Protein AF-A0A2P9GZL5-F1 (afdb_monomer)

Radius of gyration: 20.93 Å; Cα contacts (8 Å, |Δi|>4): 47; chains: 1; bounding box: 50×20×63 Å

Solvent-accessible surface area (backbone atoms only — not comparable to full-atom values): 4974 Å² total; per-residue (Å²): 138,67,78,68,60,61,50,59,56,52,50,52,52,51,52,52,52,53,53,53,50,43,52,51,39,52,52,52,35,52,49,25,50,50,50,22,54,52,29,62,57,56,44,72,85,47,60,72,69,61,26,51,50,31,50,51,53,25,50,54,21,48,52,52,33,50,54,36,50,53,52,41,50,52,52,53,50,52,51,51,55,50,53,50,53,51,53,62,64,69,68,76,118

Nearest PDB structures (foldseek):
  5c1f-assembly1_B  TM=8.842E-01  e=4.124E-01  Schizosaccharomyces pombe 972h-

pLDDT: mean 87.16, std 13.41, range [42.34, 97.25]

Sequence (93 aa):
MSTRSTSAETEAANLVRLYAALGRLNAAKAHAMATYTGYAHAQRGLAGEELQDAMNRTAEAEEAFEQINAQAYAIEKELAAYKRALLANDGSA

Foldseek 3Di:
DDPVVVPVVVLVVVLVVLVVLLVVLVVQLVVLVVQLVVLVVVLVPDDDPSNVVSVVSNVVSVVSNVVSVVVSVVSVVVNVVSVVVVVVVVPPD

Secondary structure (DSSP, 8-state):
--HHHHHHHHHHHHHHHHHHHHHHHHHHHHHHHHHHHHHHHHTTT--HHHHHHHHHHHHHHHHHHHHHHHHHHHHHHHHHHHHHHHHHHHT--

Structure (mmCIF, N/CA/C/O backbone):
data_AF-A0A2P9GZL5-F1
#
_entry.id   AF-A0A2P9GZL5-F1
#
loop_
_atom_site.group_PDB
_atom_site.id
_atom_site.type_symbol
_atom_site.label_atom_id
_atom_site.label_alt_id
_atom_site.label_comp_id
_atom_site.label_as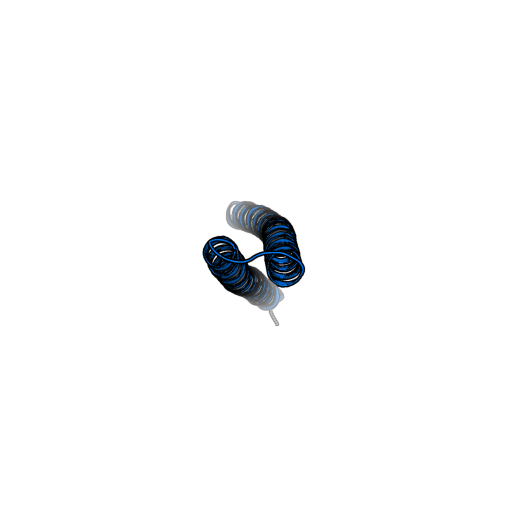ym_id
_atom_site.label_entity_id
_atom_site.label_seq_id
_atom_site.pdbx_PDB_ins_code
_atom_site.Cartn_x
_atom_site.Cartn_y
_atom_site.Cartn_z
_atom_site.occupancy
_atom_site.B_iso_or_equiv
_atom_site.auth_seq_id
_atom_site.auth_comp_id
_atom_site.auth_asym_id
_atom_site.auth_atom_id
_atom_site.pdbx_PDB_model_num
ATOM 1 N N . MET A 1 1 ? -29.874 -12.107 29.107 1.00 46.41 1 MET A N 1
ATOM 2 C CA . MET A 1 1 ? -29.057 -12.231 27.879 1.00 46.41 1 MET A CA 1
ATOM 3 C C . MET A 1 1 ? -28.498 -10.843 27.591 1.00 46.41 1 MET A C 1
ATOM 5 O O . MET A 1 1 ? -29.283 -9.919 27.437 1.00 46.41 1 MET A O 1
ATOM 9 N N . SER A 1 2 ? -27.185 -10.663 27.750 1.00 43.78 2 SER A N 1
ATOM 10 C CA . SER A 1 2 ? -26.545 -9.376 28.076 1.00 43.78 2 SER A CA 1
ATOM 11 C C . SER A 1 2 ? -26.150 -8.582 26.825 1.00 43.78 2 SER A C 1
ATOM 13 O O . SER A 1 2 ? -25.279 -9.019 26.081 1.00 43.78 2 SER A O 1
ATOM 15 N N . THR A 1 3 ? -26.729 -7.397 26.618 1.00 57.25 3 THR A N 1
ATOM 16 C CA . THR A 1 3 ? -26.426 -6.477 25.498 1.00 57.25 3 THR A CA 1
ATOM 17 C C . THR A 1 3 ? -24.981 -5.962 25.476 1.00 57.25 3 THR A C 1
ATOM 19 O O . THR A 1 3 ? -24.522 -5.491 24.441 1.00 57.25 3 THR A O 1
ATOM 22 N N . ARG A 1 4 ? -24.238 -6.084 26.586 1.00 54.03 4 ARG A N 1
ATOM 23 C CA . ARG A 1 4 ? -22.821 -5.690 26.674 1.00 54.03 4 ARG A CA 1
ATOM 24 C C . ARG A 1 4 ? -21.839 -6.675 26.026 1.00 54.03 4 ARG A C 1
ATOM 26 O O . ARG A 1 4 ? -20.794 -6.229 25.576 1.00 54.03 4 ARG A O 1
ATOM 33 N N . SER A 1 5 ? -22.150 -7.975 25.946 1.00 54.62 5 SER A N 1
ATOM 34 C CA . SER A 1 5 ? -21.207 -8.958 25.360 1.00 54.62 5 SER A CA 1
ATOM 35 C C . SER A 1 5 ? -21.094 -8.788 23.845 1.00 54.62 5 SER A C 1
ATOM 37 O O . SER A 1 5 ? -20.013 -8.881 23.276 1.00 54.62 5 SER A O 1
ATOM 39 N N . THR A 1 6 ? -22.207 -8.445 23.192 1.0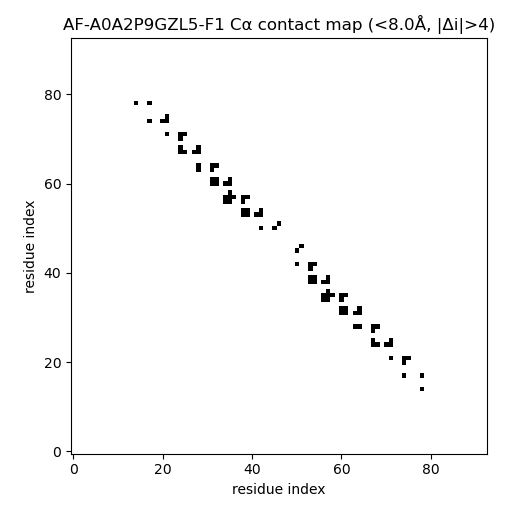0 62.88 6 THR A N 1
ATOM 40 C CA . THR A 1 6 ? -22.264 -8.313 21.735 1.00 62.88 6 THR A CA 1
ATOM 41 C C . THR A 1 6 ? -21.485 -7.103 21.213 1.00 62.88 6 THR A C 1
ATOM 43 O O . THR A 1 6 ? -20.965 -7.171 20.101 1.00 62.88 6 THR A O 1
ATOM 46 N N . SER A 1 7 ? -21.382 -6.001 21.973 1.00 72.88 7 SER A N 1
ATOM 47 C CA . SER A 1 7 ? -20.668 -4.799 21.503 1.00 72.88 7 SER A CA 1
ATOM 48 C C . SER A 1 7 ? -19.154 -4.999 21.549 1.00 72.88 7 SER A C 1
ATOM 50 O O . SER A 1 7 ? -18.516 -4.855 20.513 1.00 72.88 7 SER A O 1
ATOM 52 N N . ALA A 1 8 ? -18.589 -5.456 22.671 1.00 73.62 8 ALA A N 1
ATOM 53 C CA . ALA A 1 8 ? -17.143 -5.659 22.801 1.00 73.62 8 ALA A CA 1
ATOM 54 C C . ALA A 1 8 ? -16.586 -6.685 21.791 1.00 73.62 8 ALA A C 1
ATOM 56 O O . ALA A 1 8 ? -15.536 -6.469 21.186 1.00 73.62 8 ALA A O 1
ATOM 57 N N . GLU A 1 9 ? -17.309 -7.785 21.554 1.00 80.12 9 GLU A N 1
ATOM 58 C CA . GLU A 1 9 ? -16.926 -8.804 20.564 1.00 80.12 9 GLU A CA 1
ATOM 59 C C . GLU A 1 9 ? -16.976 -8.257 19.129 1.00 80.12 9 GLU A C 1
ATOM 61 O O . GLU A 1 9 ? -16.053 -8.472 18.338 1.00 80.12 9 GLU A O 1
ATOM 66 N N . THR A 1 10 ? -18.021 -7.486 18.805 1.00 84.31 10 THR A N 1
ATOM 67 C CA . THR A 1 10 ? -18.134 -6.797 17.510 1.00 84.31 10 THR A CA 1
ATOM 68 C C . THR A 1 10 ? -17.008 -5.782 17.341 1.00 84.31 10 THR A C 1
ATOM 70 O O . THR A 1 10 ? -16.439 -5.644 16.255 1.00 84.31 10 THR A O 1
ATOM 73 N N . GLU A 1 11 ? -16.645 -5.092 18.419 1.00 83.25 11 GLU A N 1
ATOM 74 C CA . GLU A 1 11 ? -15.630 -4.058 18.382 1.00 83.25 11 GLU A CA 1
ATOM 75 C C . GLU A 1 11 ? -14.221 -4.622 18.171 1.00 83.25 11 GLU A C 1
ATOM 77 O O . GLU A 1 11 ? -13.463 -4.109 17.341 1.00 83.25 11 GLU A O 1
ATOM 82 N N . ALA A 1 12 ? -13.894 -5.721 18.852 1.00 83.12 12 ALA A N 1
ATOM 83 C CA .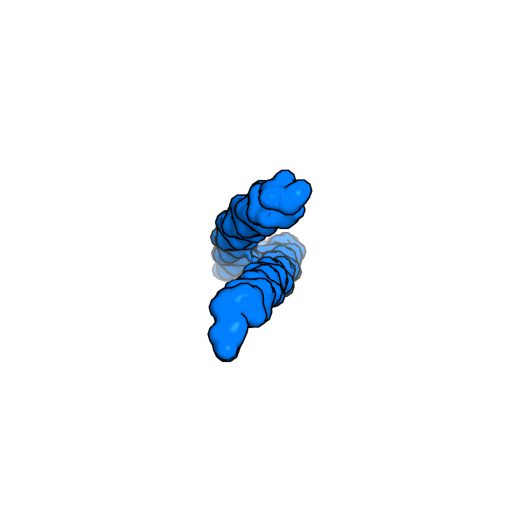 ALA A 1 12 ? -12.657 -6.460 18.634 1.00 83.12 12 ALA A CA 1
ATOM 84 C C . ALA A 1 12 ? -12.575 -7.008 17.199 1.00 83.12 12 ALA A C 1
ATOM 86 O O . ALA A 1 12 ? -11.540 -6.880 16.540 1.00 83.12 12 ALA A O 1
ATOM 87 N N . ALA A 1 13 ? -13.678 -7.551 16.670 1.00 88.06 13 ALA A N 1
ATOM 88 C CA . ALA A 1 13 ? -13.736 -8.044 15.297 1.00 88.06 13 ALA A CA 1
ATOM 89 C C . ALA A 1 13 ? -13.508 -6.925 14.262 1.00 88.06 13 ALA A C 1
ATOM 91 O O . ALA A 1 13 ? -12.813 -7.136 13.267 1.00 88.06 13 ALA A O 1
ATOM 92 N N . ASN A 1 14 ? -14.046 -5.721 14.483 1.00 88.06 14 ASN A N 1
ATOM 93 C CA . ASN A 1 14 ? -13.797 -4.558 13.622 1.00 88.06 14 ASN A CA 1
ATOM 94 C C . ASN A 1 14 ? -12.318 -4.169 13.610 1.00 88.06 14 ASN A C 1
ATOM 96 O O . ASN A 1 14 ? -11.737 -3.969 12.542 1.00 88.06 14 ASN A O 1
ATOM 100 N N . LEU A 1 15 ? -11.695 -4.116 14.788 1.00 89.75 15 LEU A N 1
ATOM 101 C CA . LEU A 1 15 ? -10.293 -3.741 14.928 1.00 89.75 15 LEU A CA 1
ATOM 102 C C . LEU A 1 15 ? -9.364 -4.740 14.223 1.00 89.75 15 LEU A C 1
ATOM 104 O O . LEU A 1 15 ? -8.467 -4.339 13.479 1.00 89.75 15 LEU A O 1
ATOM 108 N N . VAL A 1 16 ? -9.612 -6.041 14.398 1.00 93.12 16 VAL A N 1
ATOM 109 C CA . VAL A 1 16 ? -8.871 -7.103 13.699 1.00 93.12 16 VAL A CA 1
ATOM 110 C C . VAL A 1 16 ? -9.031 -6.973 12.182 1.00 93.12 16 VAL A C 1
ATOM 112 O O . VAL A 1 16 ? -8.045 -7.092 11.453 1.00 93.12 16 VAL A O 1
ATOM 115 N N . ARG A 1 17 ? -10.239 -6.669 11.685 1.00 93.62 17 ARG A N 1
ATOM 116 C CA . ARG A 1 17 ? -10.486 -6.465 10.247 1.00 93.62 17 ARG A CA 1
ATOM 117 C C . ARG A 1 17 ? -9.706 -5.279 9.676 1.00 93.62 17 ARG A C 1
ATOM 119 O O . ARG A 1 17 ? -9.121 -5.428 8.602 1.00 93.62 17 ARG A O 1
ATOM 126 N N . LEU A 1 18 ? -9.659 -4.147 10.384 1.00 92.81 18 LEU A N 1
ATOM 127 C CA . LEU A 1 18 ? -8.903 -2.960 9.965 1.00 92.81 18 LEU A CA 1
ATOM 128 C C . LEU A 1 18 ? -7.394 -3.234 9.926 1.00 92.81 18 LEU A C 1
ATOM 130 O O . LEU A 1 18 ? -6.745 -2.943 8.923 1.00 92.81 18 LEU A O 1
ATOM 134 N N . TYR A 1 19 ? -6.834 -3.870 10.959 1.00 95.75 19 TYR A N 1
ATOM 135 C CA . TYR A 1 19 ? -5.415 -4.242 10.953 1.00 95.75 19 TYR A CA 1
ATOM 136 C C . TYR A 1 19 ? -5.074 -5.265 9.869 1.00 95.75 19 TYR A C 1
ATOM 138 O O . TYR A 1 19 ? -4.048 -5.131 9.204 1.00 95.75 19 TYR A O 1
ATOM 146 N N . ALA A 1 20 ? -5.932 -6.262 9.644 1.00 95.50 20 ALA A N 1
ATOM 147 C CA . ALA A 1 20 ? -5.737 -7.222 8.563 1.00 95.50 20 ALA A CA 1
ATOM 148 C C . ALA A 1 20 ? -5.769 -6.537 7.187 1.00 95.50 20 ALA A C 1
ATOM 150 O O . ALA A 1 20 ? -4.988 -6.892 6.304 1.00 95.50 20 ALA A O 1
ATOM 151 N N . ALA A 1 21 ? -6.647 -5.548 6.995 1.00 94.75 21 ALA A N 1
ATOM 152 C CA . ALA A 1 21 ? -6.684 -4.748 5.776 1.00 94.75 21 ALA A CA 1
ATOM 153 C C . ALA A 1 21 ? -5.402 -3.922 5.594 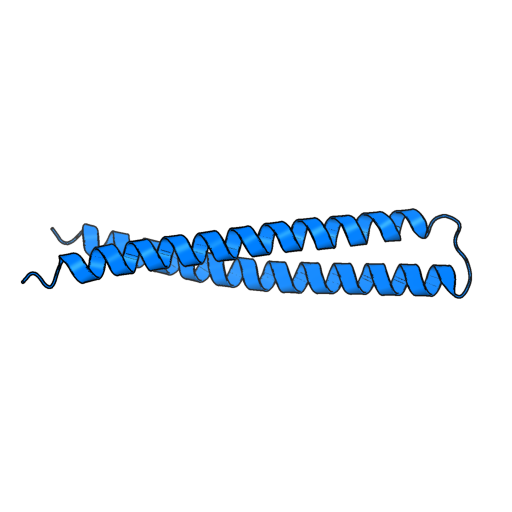1.00 94.75 21 ALA A C 1
ATOM 155 O O . ALA A 1 21 ? -4.795 -3.994 4.527 1.00 94.75 21 ALA A O 1
ATOM 156 N N . LEU A 1 22 ? -4.930 -3.242 6.643 1.00 95.81 22 LEU A N 1
ATOM 157 C CA . LEU A 1 22 ? -3.666 -2.502 6.612 1.00 95.81 22 LEU A CA 1
ATOM 158 C C . LEU A 1 22 ? -2.467 -3.417 6.307 1.00 95.81 22 LEU A C 1
ATOM 160 O O . LEU A 1 22 ? -1.615 -3.074 5.492 1.00 95.81 22 LEU A O 1
ATOM 164 N N . GLY A 1 23 ? -2.426 -4.615 6.898 1.00 96.44 23 GLY A N 1
ATOM 165 C CA . GLY A 1 23 ? -1.403 -5.622 6.608 1.00 96.44 23 GLY A CA 1
ATOM 166 C C . GLY A 1 23 ? -1.380 -6.048 5.135 1.00 96.44 23 GLY A C 1
ATOM 167 O O . GLY A 1 23 ? -0.308 -6.118 4.535 1.00 96.44 23 GLY A O 1
ATOM 168 N N . ARG A 1 24 ? -2.555 -6.265 4.520 1.00 97.25 24 ARG A N 1
ATOM 169 C CA . ARG A 1 24 ? -2.667 -6.575 3.081 1.00 97.25 24 ARG A CA 1
ATOM 170 C C . ARG A 1 24 ? -2.196 -5.417 2.199 1.00 97.25 24 ARG A C 1
ATOM 172 O O . ARG A 1 24 ? -1.484 -5.661 1.228 1.00 97.25 24 ARG A O 1
ATOM 179 N N . LEU A 1 25 ? -2.547 -4.177 2.544 1.00 96.19 25 LEU A N 1
ATOM 180 C CA . LEU A 1 25 ? -2.088 -2.992 1.812 1.00 96.19 25 LEU A CA 1
ATOM 181 C C . LEU A 1 25 ? -0.571 -2.818 1.910 1.00 96.19 25 LEU A C 1
ATOM 183 O O . LEU A 1 25 ? 0.078 -2.565 0.904 1.00 96.19 25 LEU A O 1
ATOM 187 N N . ASN A 1 26 ? 0.022 -3.042 3.083 1.00 94.62 26 ASN A N 1
ATOM 188 C CA . ASN A 1 26 ? 1.475 -2.986 3.242 1.00 94.62 26 ASN A CA 1
ATOM 189 C C . ASN A 1 26 ? 2.200 -4.054 2.405 1.00 94.62 26 ASN A C 1
ATOM 191 O O . ASN A 1 26 ? 3.243 -3.764 1.819 1.00 94.62 26 ASN A O 1
ATOM 195 N N . ALA A 1 27 ? 1.642 -5.263 2.292 1.00 95.25 27 ALA A N 1
ATOM 196 C CA . ALA A 1 27 ? 2.181 -6.295 1.405 1.00 95.25 27 ALA A CA 1
ATOM 197 C C . ALA A 1 27 ? 2.078 -5.890 -0.078 1.00 95.25 27 ALA A C 1
ATOM 199 O O . ALA A 1 27 ? 3.052 -6.020 -0.820 1.00 95.25 27 ALA A O 1
ATOM 200 N N . ALA A 1 28 ? 0.935 -5.338 -0.498 1.00 94.62 28 ALA A N 1
ATOM 201 C CA . ALA A 1 28 ? 0.753 -4.822 -1.856 1.00 94.62 28 ALA A CA 1
ATOM 202 C C . ALA A 1 28 ? 1.720 -3.663 -2.164 1.00 94.62 28 ALA A C 1
ATOM 204 O O . ALA A 1 28 ? 2.318 -3.620 -3.236 1.00 94.62 28 ALA A O 1
ATOM 205 N N . LYS A 1 29 ? 1.940 -2.765 -1.196 1.00 94.75 29 LYS A N 1
ATOM 206 C CA . LYS A 1 29 ? 2.900 -1.658 -1.289 1.00 94.75 29 LYS A CA 1
ATOM 207 C C . LYS A 1 29 ? 4.327 -2.163 -1.494 1.00 94.75 29 LYS A C 1
ATOM 209 O O . LYS A 1 29 ? 5.047 -1.647 -2.346 1.00 94.75 29 LYS A O 1
ATOM 214 N N . ALA A 1 30 ? 4.736 -3.173 -0.725 1.00 94.12 30 ALA A N 1
ATOM 215 C CA . ALA A 1 30 ? 6.051 -3.792 -0.864 1.00 94.12 30 ALA A CA 1
ATOM 216 C C . ALA A 1 30 ? 6.225 -4.443 -2.244 1.00 94.12 30 ALA A C 1
ATOM 218 O O . ALA A 1 30 ? 7.277 -4.293 -2.862 1.00 94.12 30 ALA A O 1
ATOM 219 N N . HIS A 1 31 ? 5.181 -5.105 -2.750 1.00 94.62 31 HIS A N 1
ATOM 220 C CA . HIS A 1 31 ? 5.175 -5.665 -4.099 1.00 94.62 31 HIS A CA 1
ATOM 221 C C . HIS A 1 31 ? 5.330 -4.577 -5.172 1.00 94.62 31 HIS A C 1
ATOM 223 O O . HIS A 1 31 ? 6.231 -4.676 -5.999 1.00 94.62 31 HIS A O 1
ATOM 229 N N . ALA A 1 32 ? 4.524 -3.510 -5.125 1.00 93.44 32 ALA A N 1
ATOM 230 C CA . ALA A 1 32 ? 4.620 -2.391 -6.067 1.00 93.44 32 ALA A CA 1
ATOM 231 C C . ALA A 1 32 ? 6.023 -1.754 -6.065 1.00 93.44 32 ALA A C 1
ATOM 233 O O . ALA A 1 32 ? 6.605 -1.522 -7.121 1.00 93.44 32 ALA A O 1
ATOM 234 N N . MET A 1 33 ? 6.618 -1.564 -4.883 1.00 94.44 33 MET A N 1
ATOM 235 C CA . MET A 1 33 ? 7.984 -1.046 -4.754 1.00 94.44 33 MET A CA 1
ATOM 236 C C . MET A 1 33 ? 9.039 -1.996 -5.349 1.00 94.44 33 MET A C 1
ATOM 238 O O . MET A 1 33 ? 9.995 -1.547 -5.984 1.00 94.44 33 MET A O 1
ATOM 242 N 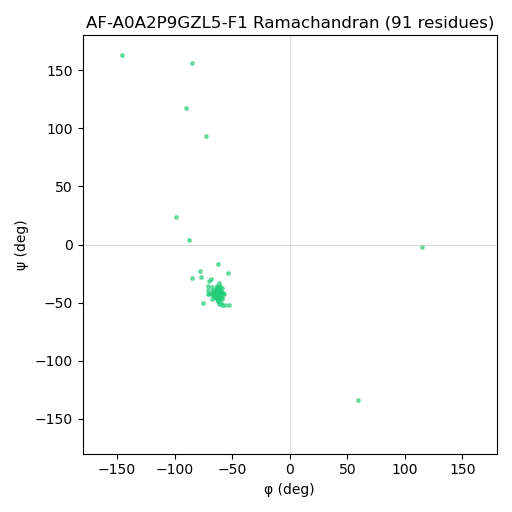N . ALA A 1 34 ? 8.882 -3.312 -5.172 1.00 93.62 34 ALA A N 1
ATOM 243 C CA . ALA A 1 34 ? 9.772 -4.299 -5.783 1.00 93.62 34 ALA A CA 1
ATOM 244 C C . ALA A 1 34 ? 9.683 -4.264 -7.317 1.00 93.62 34 ALA A C 1
ATOM 246 O O . ALA A 1 34 ? 10.713 -4.266 -7.992 1.00 93.62 34 ALA A O 1
ATOM 247 N N . THR A 1 35 ? 8.467 -4.163 -7.862 1.00 92.19 35 THR A N 1
ATOM 248 C CA . THR A 1 35 ? 8.214 -3.996 -9.299 1.00 92.19 35 THR A CA 1
ATOM 249 C C . THR A 1 35 ? 8.857 -2.718 -9.837 1.00 92.19 35 THR A C 1
ATOM 251 O O . THR A 1 35 ? 9.623 -2.784 -10.798 1.00 92.19 35 THR A O 1
ATOM 254 N N . TYR A 1 36 ? 8.625 -1.578 -9.176 1.00 93.31 36 TYR A N 1
ATOM 255 C CA . TYR A 1 36 ? 9.249 -0.295 -9.510 1.00 93.31 36 TYR A CA 1
ATOM 256 C C . TYR A 1 36 ? 10.774 -0.422 -9.583 1.00 93.31 36 TYR A C 1
ATOM 258 O O . TYR A 1 36 ? 11.385 -0.084 -10.595 1.00 93.31 36 TYR A O 1
ATOM 266 N N . THR A 1 37 ? 11.379 -0.973 -8.527 1.00 93.31 37 THR A N 1
ATOM 267 C CA . THR A 1 37 ? 12.836 -1.100 -8.396 1.00 93.31 37 THR A CA 1
ATOM 268 C C . THR A 1 37 ? 13.407 -2.015 -9.479 1.00 93.31 37 THR A C 1
ATOM 270 O O . THR A 1 37 ? 14.418 -1.683 -10.097 1.00 93.31 37 THR A O 1
ATOM 273 N N . GLY A 1 38 ? 12.740 -3.140 -9.760 1.00 93.50 38 GLY A N 1
ATOM 274 C CA . GLY A 1 38 ? 13.138 -4.082 -10.806 1.00 93.50 38 GLY A CA 1
ATOM 275 C C . GLY A 1 38 ? 13.187 -3.438 -12.191 1.00 93.50 38 GLY A C 1
ATOM 276 O O . GLY A 1 38 ? 14.220 -3.502 -12.859 1.00 93.50 38 GLY A O 1
ATOM 277 N N . TYR A 1 39 ? 12.112 -2.760 -12.600 1.00 92.31 39 TYR A N 1
ATOM 278 C CA . TYR A 1 39 ? 12.062 -2.110 -13.911 1.00 92.31 39 TYR A CA 1
ATOM 279 C C . TYR A 1 39 ? 12.962 -0.875 -13.995 1.00 92.31 39 TYR A C 1
ATOM 281 O O . TYR A 1 39 ? 13.662 -0.716 -14.991 1.00 92.31 39 TYR A O 1
ATOM 289 N N . ALA A 1 40 ? 13.047 -0.055 -12.944 1.00 90.19 40 ALA A N 1
ATOM 290 C CA . ALA A 1 40 ? 13.944 1.103 -12.916 1.00 90.19 40 ALA A CA 1
ATOM 291 C C . ALA A 1 40 ? 15.422 0.698 -13.076 1.00 90.19 40 ALA A C 1
ATOM 293 O O . ALA A 1 40 ? 16.201 1.392 -13.731 1.00 90.19 40 ALA A O 1
ATOM 294 N N . HIS A 1 41 ? 15.821 -0.449 -12.514 1.00 91.50 41 HIS A N 1
ATOM 295 C CA . HIS A 1 41 ? 17.146 -1.013 -12.766 1.00 91.50 41 HIS A CA 1
ATOM 296 C C . HIS A 1 41 ? 17.285 -1.570 -14.184 1.00 91.50 41 HIS A C 1
ATOM 298 O O . HIS A 1 41 ? 18.310 -1.315 -14.817 1.00 91.50 41 HIS A O 1
ATOM 304 N N . ALA A 1 42 ? 16.274 -2.284 -14.688 1.00 88.38 42 ALA A N 1
ATOM 305 C CA . ALA A 1 42 ? 16.288 -2.870 -16.027 1.00 88.38 42 ALA A CA 1
ATOM 306 C C . ALA A 1 42 ? 16.412 -1.814 -17.135 1.00 88.38 42 ALA A C 1
ATOM 308 O O . ALA A 1 42 ? 17.097 -2.065 -18.116 1.00 88.38 42 ALA A O 1
ATOM 309 N N . GLN A 1 43 ? 15.851 -0.612 -16.953 1.00 90.56 43 GLN A N 1
ATOM 310 C CA . GLN A 1 43 ? 15.976 0.507 -17.902 1.00 90.56 43 GLN A CA 1
ATOM 311 C C . GLN A 1 43 ? 17.436 0.851 -18.257 1.00 90.56 43 GLN A C 1
ATOM 313 O O . GLN A 1 43 ? 17.704 1.387 -19.333 1.00 90.56 43 GLN A O 1
ATOM 318 N N . ARG A 1 44 ? 18.409 0.526 -17.391 1.00 87.44 44 ARG A N 1
ATOM 319 C CA . ARG A 1 44 ? 19.837 0.728 -17.671 1.00 87.44 44 ARG A CA 1
ATOM 320 C C . ARG A 1 44 ? 20.330 -0.295 -18.697 1.00 87.44 44 ARG A C 1
ATOM 322 O O . ARG A 1 44 ? 20.777 -1.378 -18.337 1.00 87.44 44 ARG A O 1
ATOM 329 N N . GLY A 1 45 ? 20.306 0.091 -19.968 1.00 87.38 45 GLY A N 1
ATOM 330 C CA . GLY A 1 45 ? 20.784 -0.733 -21.083 1.00 87.38 45 GLY A CA 1
ATOM 331 C C . GLY A 1 45 ? 19.693 -1.148 -22.068 1.00 87.38 45 GLY A C 1
ATOM 332 O O . GLY A 1 45 ? 20.020 -1.762 -23.07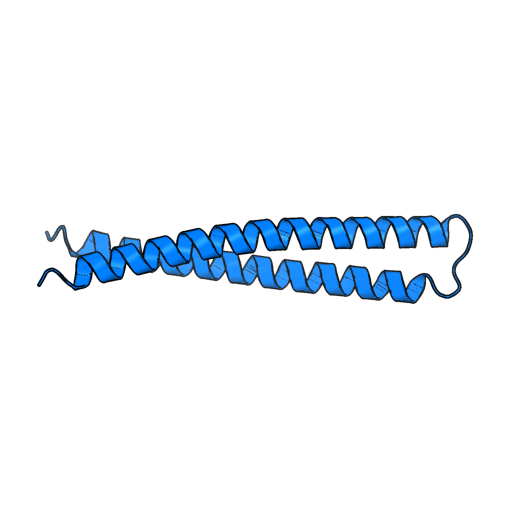9 1.00 87.38 45 GLY A O 1
ATOM 333 N N . LEU A 1 46 ? 18.434 -0.780 -21.810 1.00 93.12 46 LEU A N 1
ATOM 334 C CA . LEU A 1 46 ? 17.338 -0.916 -22.771 1.00 93.12 46 LEU A CA 1
ATOM 335 C C . LEU A 1 46 ? 17.290 0.286 -23.719 1.00 93.12 46 LEU A C 1
ATOM 337 O O . LEU A 1 46 ? 17.738 1.386 -23.386 1.00 93.12 46 LEU A O 1
ATOM 341 N N . ALA A 1 47 ? 16.702 0.083 -24.895 1.00 94.00 47 ALA A N 1
ATOM 342 C CA . ALA A 1 47 ? 16.441 1.132 -25.872 1.00 94.00 47 ALA A CA 1
ATOM 343 C C . ALA A 1 47 ? 15.133 0.857 -26.626 1.00 94.00 47 ALA A C 1
ATOM 345 O O . ALA A 1 47 ? 14.628 -0.263 -26.633 1.00 94.00 47 ALA A O 1
ATOM 346 N N . GLY A 1 48 ? 14.594 1.886 -27.282 1.00 94.19 48 GLY A N 1
ATOM 347 C CA . GLY A 1 48 ? 13.401 1.753 -28.120 1.00 94.19 48 GLY A CA 1
ATOM 348 C C . GLY A 1 48 ? 12.182 1.246 -27.345 1.00 94.19 48 GLY A C 1
ATOM 349 O O . GLY A 1 48 ? 11.883 1.737 -26.257 1.00 94.19 48 GLY A O 1
ATOM 350 N N . GLU A 1 49 ? 11.480 0.272 -27.918 1.00 94.12 49 GLU A N 1
ATOM 351 C CA . GLU A 1 49 ? 10.225 -0.259 -27.372 1.00 94.12 49 GLU A CA 1
ATOM 352 C C . GLU A 1 49 ? 10.402 -0.931 -26.003 1.00 94.12 49 GLU A C 1
ATOM 354 O O . GLU A 1 49 ? 9.553 -0.760 -25.133 1.00 94.12 49 GLU A O 1
ATOM 359 N N . GLU A 1 50 ? 11.524 -1.618 -25.765 1.00 92.56 50 GLU A N 1
ATOM 360 C CA . GLU A 1 50 ? 11.795 -2.275 -24.477 1.00 92.56 50 GLU A CA 1
ATOM 361 C C . GLU A 1 50 ? 11.989 -1.259 -23.346 1.00 92.56 50 GLU A C 1
ATOM 363 O O . GLU A 1 50 ? 11.511 -1.457 -22.228 1.00 92.56 50 GLU A O 1
ATOM 368 N N . LEU A 1 51 ? 12.661 -0.139 -23.638 1.00 94.06 51 LEU A N 1
ATOM 369 C CA . LEU A 1 51 ? 12.809 0.956 -22.681 1.00 94.06 51 LEU A CA 1
ATOM 370 C C . LEU A 1 51 ? 11.454 1.607 -22.392 1.00 94.06 51 LEU A C 1
ATOM 372 O O . LEU A 1 51 ? 11.145 1.883 -21.235 1.00 94.06 51 LEU A O 1
ATOM 376 N N . GLN A 1 52 ? 10.642 1.826 -23.428 1.00 95.00 52 GLN A N 1
ATOM 377 C CA . GLN A 1 52 ? 9.316 2.416 -23.273 1.00 95.00 52 GLN A CA 1
ATOM 378 C C . GLN A 1 52 ? 8.385 1.522 -22.442 1.00 95.00 52 GLN A C 1
ATOM 380 O O . GLN A 1 52 ? 7.684 2.037 -21.571 1.00 95.00 52 GLN A O 1
ATOM 385 N N . ASP A 1 53 ? 8.395 0.202 -22.659 1.00 94.38 53 ASP A N 1
ATOM 386 C CA . ASP A 1 53 ? 7.629 -0.738 -21.833 1.00 94.38 53 ASP A CA 1
ATOM 387 C C . ASP A 1 53 ? 8.109 -0.694 -20.379 1.00 94.38 53 ASP A C 1
ATOM 389 O O . ASP A 1 53 ? 7.305 -0.484 -19.473 1.00 94.38 53 ASP A O 1
ATOM 393 N N . ALA A 1 54 ? 9.424 -0.767 -20.142 1.00 93.12 54 ALA A N 1
ATOM 394 C CA . ALA A 1 54 ? 9.978 -0.681 -18.793 1.00 93.12 54 ALA A CA 1
ATOM 395 C C . ALA A 1 54 ? 9.615 0.641 -18.088 1.00 93.12 54 ALA A C 1
ATOM 397 O O . ALA A 1 54 ? 9.328 0.633 -16.892 1.00 93.12 54 ALA A O 1
ATOM 398 N N . MET A 1 55 ? 9.583 1.767 -18.806 1.00 93.31 55 MET A N 1
ATOM 399 C CA . MET A 1 55 ? 9.131 3.054 -18.265 1.00 93.31 55 MET A CA 1
ATOM 400 C C . MET A 1 55 ? 7.640 3.047 -17.918 1.00 93.31 55 MET A C 1
ATOM 402 O O . MET A 1 55 ? 7.273 3.495 -16.832 1.00 93.31 55 MET A O 1
ATOM 406 N N . ASN A 1 56 ? 6.792 2.504 -18.796 1.00 94.88 56 ASN A N 1
ATOM 407 C CA . ASN A 1 56 ? 5.355 2.394 -18.544 1.00 94.88 56 ASN A CA 1
ATOM 408 C C . ASN A 1 56 ? 5.084 1.522 -17.310 1.00 94.88 56 ASN A C 1
ATOM 410 O O . ASN A 1 56 ? 4.340 1.927 -16.424 1.00 94.88 56 ASN A O 1
ATOM 414 N N . ARG A 1 57 ? 5.758 0.371 -17.193 1.00 93.25 57 ARG A N 1
ATOM 415 C CA . ARG A 1 57 ? 5.655 -0.523 -16.028 1.00 93.25 57 ARG A CA 1
ATOM 416 C C . ARG A 1 57 ? 6.122 0.135 -14.734 1.00 93.25 57 ARG A C 1
ATOM 418 O O . ARG A 1 57 ? 5.521 -0.074 -13.682 1.00 93.25 57 ARG A O 1
ATOM 425 N N . THR A 1 58 ? 7.195 0.923 -14.793 1.00 94.00 58 THR A N 1
ATOM 426 C CA . THR A 1 58 ? 7.664 1.708 -13.645 1.00 94.00 58 THR A CA 1
ATOM 427 C C . THR A 1 58 ? 6.624 2.748 -13.224 1.00 94.00 58 THR A C 1
ATOM 429 O O . THR A 1 58 ? 6.354 2.857 -12.030 1.00 94.00 58 THR A O 1
ATOM 432 N N . ALA A 1 59 ? 6.003 3.453 -14.176 1.00 94.44 59 ALA A N 1
ATOM 433 C CA . ALA A 1 59 ? 4.953 4.432 -13.893 1.00 94.44 59 ALA A CA 1
ATOM 434 C C . ALA A 1 59 ? 3.685 3.779 -13.312 1.00 94.44 59 ALA A C 1
ATOM 436 O O . ALA A 1 59 ? 3.149 4.262 -12.319 1.00 94.44 59 ALA A O 1
ATOM 437 N N . GLU A 1 60 ? 3.248 2.639 -13.860 1.00 94.50 60 GLU A N 1
ATOM 438 C CA . GLU A 1 60 ? 2.133 1.845 -13.315 1.00 94.50 60 GLU A CA 1
ATOM 439 C C . GLU A 1 60 ? 2.401 1.417 -11.862 1.00 94.50 60 GLU A C 1
ATOM 441 O O . GLU A 1 60 ? 1.515 1.474 -11.007 1.00 94.50 60 GLU A O 1
ATOM 446 N N . ALA A 1 61 ? 3.634 0.994 -11.561 1.00 94.25 61 ALA A N 1
ATOM 447 C CA . ALA A 1 61 ? 4.028 0.602 -10.212 1.00 94.25 61 ALA A CA 1
ATOM 448 C C . ALA A 1 61 ? 4.043 1.792 -9.234 1.00 94.25 61 ALA A C 1
ATOM 450 O O . ALA A 1 61 ? 3.674 1.628 -8.069 1.00 94.25 61 ALA A O 1
ATOM 451 N N . GLU A 1 62 ? 4.446 2.975 -9.699 1.00 94.56 62 GLU A N 1
ATOM 452 C CA . GLU A 1 62 ? 4.423 4.215 -8.919 1.00 94.56 62 GLU A CA 1
ATOM 453 C C . GLU A 1 62 ? 2.986 4.664 -8.621 1.00 94.56 62 GLU A C 1
ATOM 455 O O . GLU A 1 62 ? 2.645 4.893 -7.460 1.00 94.56 62 GLU A O 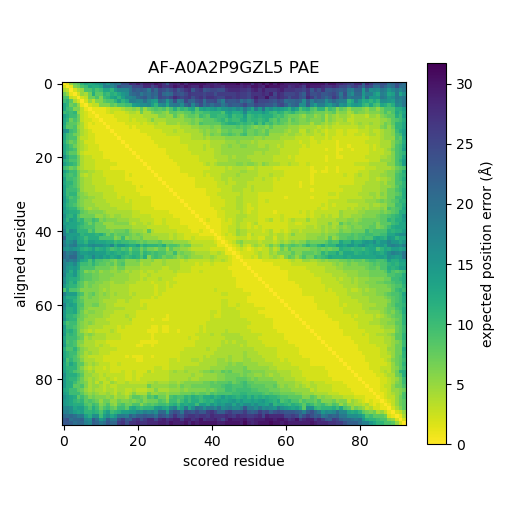1
ATOM 460 N N . GLU A 1 63 ? 2.106 4.665 -9.625 1.00 95.44 63 GLU A N 1
ATOM 461 C CA . GLU A 1 63 ? 0.685 4.972 -9.435 1.00 95.44 63 GLU A CA 1
ATOM 462 C C . GLU A 1 63 ? 0.030 3.994 -8.445 1.00 95.44 63 GLU A C 1
ATOM 464 O O . GLU A 1 63 ? -0.646 4.406 -7.497 1.00 95.44 63 GLU A O 1
ATOM 469 N N . ALA A 1 64 ? 0.277 2.690 -8.606 1.00 93.94 64 ALA A N 1
ATOM 470 C CA . ALA A 1 64 ? -0.227 1.679 -7.681 1.00 93.94 64 ALA A CA 1
ATOM 471 C C . ALA A 1 64 ? 0.267 1.929 -6.247 1.00 93.94 64 ALA A C 1
ATOM 473 O O . ALA A 1 64 ? -0.499 1.806 -5.289 1.00 93.94 64 ALA A O 1
ATOM 474 N N . PHE A 1 65 ? 1.534 2.314 -6.077 1.00 94.69 65 PHE A N 1
ATOM 475 C CA . PHE A 1 65 ? 2.103 2.639 -4.773 1.00 94.69 65 PHE A CA 1
ATOM 476 C C . PHE A 1 65 ? 1.410 3.843 -4.117 1.00 94.69 65 PHE A C 1
ATOM 478 O O . PHE A 1 65 ? 1.094 3.795 -2.922 1.00 94.69 65 PHE A O 1
ATOM 485 N N . GLU A 1 66 ? 1.134 4.906 -4.875 1.00 95.12 66 GLU A N 1
ATOM 486 C CA . GLU A 1 66 ? 0.405 6.078 -4.382 1.00 95.12 66 GLU A CA 1
ATOM 487 C C . GLU A 1 66 ? -1.031 5.736 -3.974 1.00 95.12 66 GLU A C 1
ATOM 489 O O . GLU A 1 66 ? -1.466 6.094 -2.873 1.00 95.12 66 GLU A O 1
ATOM 494 N N . GLN A 1 67 ? -1.747 4.974 -4.804 1.00 96.50 67 GLN A N 1
ATOM 495 C CA . GLN A 1 67 ? -3.107 4.526 -4.501 1.00 96.50 67 GLN A CA 1
ATOM 496 C C . GLN A 1 67 ? -3.152 3.672 -3.226 1.00 96.50 67 GLN A C 1
ATOM 498 O O . GLN A 1 67 ? -4.005 3.883 -2.358 1.00 96.50 67 GLN A O 1
ATOM 503 N N . ILE A 1 68 ? -2.205 2.742 -3.065 1.00 95.81 68 ILE A N 1
ATOM 504 C CA . ILE A 1 68 ? -2.107 1.897 -1.870 1.00 95.81 68 ILE A CA 1
ATOM 505 C C . ILE A 1 68 ? -1.807 2.742 -0.626 1.00 95.81 68 ILE A C 1
ATOM 507 O O . ILE A 1 68 ? -2.402 2.507 0.427 1.00 95.81 68 ILE A O 1
ATOM 511 N N . ASN A 1 69 ? -0.935 3.750 -0.726 1.00 94.69 69 ASN A N 1
ATOM 512 C CA . ASN A 1 69 ? -0.673 4.671 0.384 1.00 94.69 69 ASN A CA 1
ATOM 513 C C . ASN A 1 69 ? -1.917 5.465 0.784 1.00 94.69 69 ASN A C 1
ATOM 515 O O . ASN A 1 69 ? -2.189 5.604 1.976 1.00 94.69 69 ASN A O 1
ATOM 519 N N . ALA A 1 70 ? -2.685 5.960 -0.188 1.00 95.81 70 ALA A N 1
ATOM 520 C CA . ALA A 1 70 ? -3.925 6.677 0.086 1.00 95.81 70 ALA A CA 1
ATOM 521 C C . ALA A 1 70 ? -4.942 5.784 0.817 1.00 95.81 70 ALA A C 1
ATOM 523 O O . ALA A 1 70 ? -5.548 6.208 1.804 1.00 95.81 70 ALA A O 1
ATOM 524 N N . GLN A 1 71 ? -5.085 4.527 0.384 1.00 96.50 71 GLN A N 1
ATOM 525 C CA . GLN A 1 71 ? -5.945 3.542 1.044 1.00 96.50 71 GLN A CA 1
ATOM 526 C C . GLN A 1 71 ? -5.454 3.198 2.456 1.00 96.50 71 GLN A C 1
ATOM 528 O O . GLN A 1 71 ? -6.255 3.156 3.390 1.00 96.50 71 GLN A O 1
ATOM 533 N N . ALA A 1 72 ? -4.146 2.996 2.641 1.00 95.56 72 ALA A N 1
ATOM 534 C CA . ALA A 1 72 ? -3.562 2.700 3.948 1.00 95.56 72 ALA A CA 1
ATOM 535 C C . ALA A 1 72 ? -3.808 3.853 4.927 1.00 95.56 72 ALA A C 1
ATOM 537 O O . ALA A 1 72 ? -4.273 3.631 6.043 1.00 95.56 72 ALA A O 1
ATOM 538 N N . TYR A 1 73 ? -3.606 5.089 4.470 1.00 95.62 73 TYR A N 1
ATOM 539 C CA . TYR A 1 73 ? -3.866 6.290 5.253 1.00 95.62 73 TYR A CA 1
ATOM 540 C C . TYR A 1 73 ? -5.346 6.455 5.634 1.00 95.62 73 TYR A C 1
ATOM 542 O O . TYR A 1 73 ? -5.659 6.863 6.755 1.00 95.62 73 TYR A O 1
ATOM 550 N N . ALA A 1 74 ? -6.277 6.120 4.734 1.00 95.25 74 ALA A N 1
ATOM 551 C CA . ALA A 1 74 ? -7.705 6.117 5.051 1.00 95.25 74 ALA A CA 1
ATOM 552 C C . ALA A 1 74 ? -8.029 5.120 6.179 1.00 95.25 74 ALA A C 1
ATOM 554 O O . ALA A 1 74 ? -8.686 5.486 7.155 1.00 95.25 74 ALA A O 1
ATOM 555 N N . ILE A 1 75 ? -7.480 3.903 6.110 1.00 95.06 75 ILE A N 1
ATOM 556 C CA . ILE A 1 75 ? -7.646 2.888 7.159 1.00 95.06 75 ILE A CA 1
ATOM 557 C C . ILE A 1 75 ? -6.999 3.334 8.476 1.00 95.06 75 ILE A C 1
ATOM 559 O O . ILE A 1 75 ? -7.584 3.145 9.539 1.00 95.06 75 ILE A O 1
ATOM 563 N N . GLU A 1 76 ? -5.820 3.957 8.442 1.00 94.44 76 GLU A N 1
ATOM 564 C CA . GLU A 1 76 ? -5.166 4.501 9.639 1.00 94.44 76 GLU A CA 1
ATOM 565 C C . GLU A 1 76 ? -6.005 5.596 10.310 1.00 94.44 76 GLU A C 1
ATOM 567 O O . GLU A 1 76 ? -6.103 5.633 11.541 1.00 94.44 76 GLU A O 1
ATOM 572 N N . LYS A 1 77 ? -6.663 6.458 9.522 1.00 95.38 77 LYS A N 1
ATOM 573 C CA . LYS A 1 77 ? -7.621 7.447 10.037 1.00 95.38 77 LYS A CA 1
ATOM 574 C C . LYS A 1 77 ? -8.815 6.784 10.711 1.00 95.38 77 LYS A C 1
ATOM 576 O O . LYS A 1 7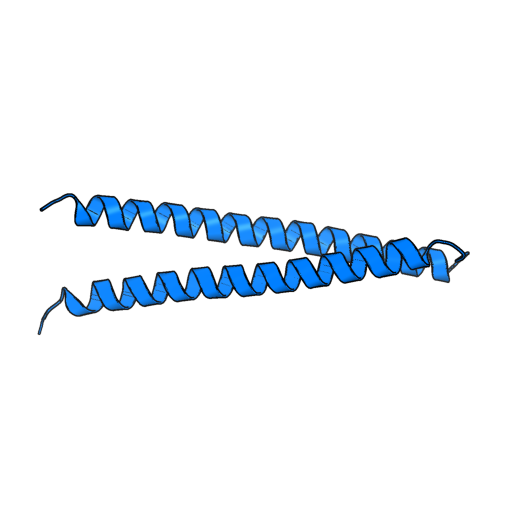7 ? -9.163 7.178 11.826 1.00 95.38 77 LYS A O 1
ATOM 581 N N . GLU A 1 78 ? -9.423 5.794 10.061 1.00 92.88 78 GLU A N 1
ATOM 582 C CA . GLU A 1 78 ? -10.536 5.031 10.635 1.00 92.88 78 GLU A CA 1
ATOM 583 C C . GLU A 1 78 ? -10.116 4.352 11.943 1.00 92.88 78 GLU A C 1
ATOM 585 O O . GLU A 1 78 ? -10.796 4.480 12.960 1.00 92.88 78 GLU A O 1
ATOM 590 N N . LEU A 1 79 ? -8.939 3.724 11.959 1.00 92.12 79 LEU A N 1
ATOM 591 C CA . LEU A 1 79 ? -8.369 3.078 13.138 1.00 92.12 79 LEU A CA 1
ATOM 592 C C . LEU A 1 79 ? -8.135 4.076 14.283 1.00 92.12 79 LEU A C 1
ATOM 594 O O . LEU A 1 79 ? -8.418 3.776 15.444 1.00 92.12 79 LEU A O 1
ATOM 598 N N . ALA A 1 80 ? -7.624 5.271 13.979 1.00 89.88 80 ALA A N 1
ATOM 599 C CA . ALA A 1 80 ? -7.403 6.318 14.969 1.00 89.88 80 ALA A CA 1
ATOM 600 C C . ALA A 1 80 ? -8.722 6.857 15.543 1.00 89.88 80 ALA A C 1
ATOM 602 O O . ALA A 1 80 ? -8.821 7.041 16.757 1.00 89.88 80 ALA A O 1
ATOM 603 N N . ALA A 1 81 ? -9.734 7.087 14.701 1.00 87.69 81 ALA A N 1
ATOM 604 C CA . ALA A 1 81 ? -11.067 7.490 15.148 1.00 87.69 81 ALA A CA 1
ATOM 605 C C . ALA A 1 81 ? -11.683 6.424 16.067 1.00 87.69 81 ALA A C 1
ATOM 607 O O . ALA A 1 81 ? -12.196 6.745 17.139 1.00 87.69 81 ALA A O 1
ATOM 608 N N . TYR A 1 82 ? -11.533 5.155 15.692 1.00 87.56 82 TYR A N 1
ATOM 609 C CA . TYR A 1 82 ? -12.025 4.018 16.457 1.00 87.56 82 TYR A CA 1
ATOM 610 C C . TYR A 1 82 ? -11.385 3.909 17.846 1.00 87.56 82 TYR A C 1
ATOM 612 O O . TYR A 1 82 ? -12.078 3.787 18.853 1.00 87.56 82 TYR A O 1
ATOM 620 N N . LYS A 1 83 ? -10.053 4.035 17.926 1.00 85.81 83 LYS A N 1
ATOM 621 C CA . LYS A 1 83 ? -9.320 4.028 19.202 1.00 85.81 83 LYS A CA 1
ATOM 622 C C . LYS A 1 83 ? -9.744 5.168 20.130 1.00 85.81 83 LYS A C 1
ATOM 624 O O . LYS A 1 83 ? -9.827 4.966 21.336 1.00 85.81 83 LYS A O 1
ATOM 629 N N . ARG A 1 84 ? -10.024 6.361 19.588 1.00 84.31 84 ARG A N 1
ATOM 630 C CA . ARG A 1 84 ? -10.522 7.494 20.390 1.00 84.31 84 ARG A CA 1
ATOM 631 C C . ARG A 1 84 ? -11.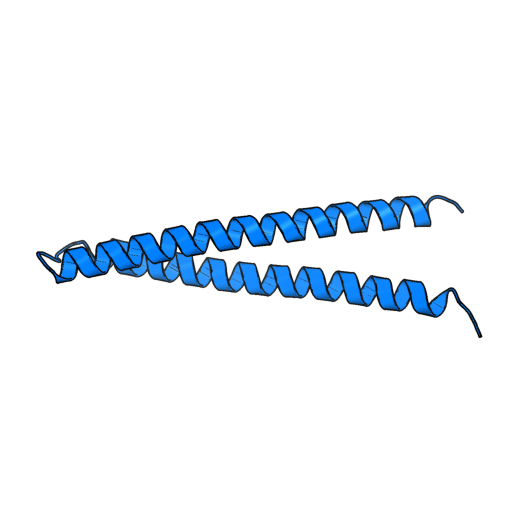924 7.236 20.933 1.00 84.31 84 ARG A C 1
ATOM 633 O O . ARG A 1 84 ? -12.176 7.573 22.083 1.00 84.31 84 ARG A O 1
ATOM 640 N N . ALA A 1 85 ? -12.806 6.644 20.128 1.00 83.38 85 ALA A N 1
ATOM 641 C CA . ALA A 1 85 ? -14.149 6.279 20.571 1.00 83.38 85 ALA A CA 1
ATOM 642 C C . ALA A 1 85 ? -14.104 5.248 21.712 1.00 83.38 85 ALA A C 1
ATOM 644 O O . ALA A 1 85 ? -14.787 5.430 22.713 1.00 83.38 85 ALA A O 1
ATOM 645 N N . LEU A 1 86 ? -13.235 4.235 21.607 1.00 79.62 86 LEU A N 1
ATOM 646 C CA . LEU A 1 86 ? -12.975 3.271 22.685 1.00 79.62 86 LEU A CA 1
ATOM 647 C C . LEU A 1 86 ? -12.530 3.961 23.984 1.00 79.62 86 LEU A C 1
ATOM 649 O O . LEU A 1 86 ? -13.152 3.773 25.022 1.00 79.62 86 LEU A O 1
ATOM 653 N N . LEU A 1 87 ? -11.516 4.831 23.920 1.00 78.88 87 LEU A N 1
ATOM 654 C CA . LEU A 1 87 ? -11.003 5.542 25.102 1.00 78.88 87 LEU A CA 1
ATOM 655 C C . LEU A 1 87 ? -12.040 6.472 25.752 1.00 78.88 87 LEU A C 1
ATOM 657 O O . LEU A 1 87 ? -12.073 6.598 26.974 1.00 78.88 87 LEU A O 1
ATOM 661 N N . ALA A 1 88 ? -12.882 7.128 24.951 1.00 77.44 88 ALA A N 1
ATOM 662 C CA . ALA A 1 88 ? -13.958 7.976 25.460 1.00 77.44 88 ALA A CA 1
ATOM 663 C C . ALA A 1 88 ? -15.065 7.166 26.161 1.00 77.44 88 ALA A C 1
ATOM 665 O O . ALA A 1 88 ? -15.692 7.677 27.087 1.00 77.44 88 ALA A O 1
ATOM 666 N N . ASN A 1 89 ? -15.275 5.914 25.744 1.00 68.12 89 ASN A N 1
ATOM 667 C CA . ASN A 1 89 ? -16.263 5.006 26.326 1.00 68.12 89 ASN A CA 1
ATOM 668 C C . ASN A 1 89 ? -15.733 4.259 27.566 1.00 68.12 89 ASN A C 1
ATOM 670 O O . ASN A 1 89 ? -16.517 3.952 28.459 1.00 68.12 89 ASN A O 1
ATOM 674 N N . ASP A 1 90 ? -14.422 4.007 27.652 1.00 64.75 90 ASP A N 1
ATOM 675 C CA . ASP A 1 90 ? -13.782 3.377 28.821 1.00 64.75 90 ASP A CA 1
ATOM 676 C C . ASP A 1 90 ? -13.573 4.357 29.996 1.00 64.75 90 ASP A C 1
ATOM 678 O O . ASP A 1 90 ? -13.472 3.937 31.146 1.00 64.75 90 ASP A O 1
ATOM 682 N N . GLY A 1 91 ? -13.523 5.670 29.732 1.00 51.91 91 GLY A N 1
ATOM 683 C CA . GLY A 1 91 ? -13.288 6.721 30.734 1.00 51.91 91 GLY A CA 1
ATOM 684 C C . GLY A 1 91 ? -14.533 7.265 31.451 1.00 51.91 91 GLY A C 1
ATOM 685 O O . GLY A 1 91 ? -14.407 8.209 32.228 1.00 51.91 91 GLY A O 1
ATOM 686 N N . SER A 1 92 ? -15.728 6.722 31.190 1.00 48.47 92 SER A N 1
ATOM 687 C CA . SER A 1 92 ? -16.993 7.164 31.806 1.00 48.47 92 SER A CA 1
ATOM 688 C C . SER A 1 92 ? -17.445 6.299 32.997 1.00 48.47 92 SER A C 1
ATOM 690 O O . SER A 1 92 ? -18.647 6.225 33.268 1.00 48.47 92 SER A O 1
ATOM 692 N N . ALA A 1 93 ? -16.514 5.603 33.656 1.00 42.34 93 ALA A N 1
ATOM 693 C CA . ALA A 1 93 ? -16.755 4.787 34.849 1.00 42.34 93 ALA A CA 1
ATOM 694 C C . ALA A 1 93 ? -16.275 5.495 36.121 1.00 42.34 93 ALA A C 1
ATOM 696 O O . ALA A 1 93 ? -15.145 6.032 36.105 1.00 42.34 93 ALA A O 1
#

Mean predicted aligned error: 6.57 Å